Protein AF-X1S986-F1 (afdb_monomer)

Radius of gyration: 13.15 Å; Cα contacts (8 Å, |Δi|>4): 60; chains: 1; bounding box: 26×17×38 Å

Sequence (56 aa):
MLVLAIFLMVIGSFGVGAATFMEIKSHEAKWKIMMKVFPWIFGVGAVLLAIVIAGG

Secondary structure (DSSP, 8-state):
-HHHHHHHHHHHHHHHHHHHHHHHHH--HHHHHHHHHHHHHHHHHHHHHHHHHTT-

Structure (mmCIF, N/CA/C/O backbone):
data_AF-X1S986-F1
#
_entry.id   AF-X1S986-F1
#
loop_
_atom_site.group_PDB
_atom_site.id
_atom_site.type_symbol
_atom_site.label_atom_id
_atom_site.label_alt_id
_atom_site.label_comp_id
_atom_site.label_asym_id
_atom_site.label_entity_id
_atom_site.label_seq_id
_atom_site.pdbx_PDB_ins_code
_atom_site.Cartn_x
_atom_site.Cartn_y
_atom_site.Cartn_z
_atom_site.occupancy
_atom_site.B_iso_or_equiv
_atom_site.auth_seq_id
_atom_site.auth_comp_id
_atom_site.auth_asym_id
_atom_site.auth_atom_id
_atom_site.pdbx_PDB_model_num
ATOM 1 N N . MET A 1 1 ? 5.425 4.751 -17.663 1.00 75.56 1 MET A N 1
ATOM 2 C CA . MET A 1 1 ? 4.881 3.727 -16.742 1.00 75.56 1 MET A CA 1
ATOM 3 C C . MET A 1 1 ? 5.626 3.662 -15.409 1.00 75.56 1 MET A C 1
ATOM 5 O O . MET A 1 1 ? 4.959 3.703 -14.385 1.00 75.56 1 MET A O 1
ATOM 9 N N . LEU A 1 2 ? 6.967 3.664 -15.390 1.00 84.19 2 LEU A N 1
ATOM 10 C CA . LEU A 1 2 ? 7.767 3.615 -14.150 1.00 84.19 2 LEU A CA 1
ATOM 11 C C . LEU A 1 2 ? 7.408 4.710 -13.123 1.00 84.19 2 LEU A C 1
ATOM 13 O O . LEU A 1 2 ? 7.136 4.415 -11.966 1.00 84.19 2 LEU A O 1
ATOM 17 N N . VAL A 1 3 ? 7.356 5.973 -13.562 1.00 87.00 3 VAL A N 1
ATOM 18 C CA . VAL A 1 3 ? 7.042 7.119 -12.688 1.00 87.00 3 VAL A CA 1
ATOM 19 C C . VAL A 1 3 ? 5.668 6.949 -12.035 1.00 87.00 3 VAL A C 1
ATOM 21 O O . VAL A 1 3 ? 5.542 7.095 -10.826 1.00 87.00 3 VAL A O 1
ATOM 24 N N . LEU A 1 4 ? 4.654 6.553 -12.807 1.00 87.88 4 LEU A N 1
ATOM 25 C CA . LEU A 1 4 ? 3.303 6.308 -12.297 1.00 87.88 4 LEU A CA 1
ATOM 26 C C . LEU A 1 4 ? 3.271 5.178 -11.254 1.00 87.88 4 LEU A C 1
ATOM 28 O O . LEU A 1 4 ? 2.625 5.326 -10.221 1.00 87.88 4 LEU A O 1
ATOM 32 N N . ALA A 1 5 ? 3.988 4.079 -11.503 1.00 86.88 5 ALA A N 1
ATOM 33 C CA . ALA A 1 5 ? 4.082 2.952 -10.577 1.00 86.88 5 ALA A CA 1
ATOM 34 C C . ALA A 1 5 ? 4.700 3.368 -9.231 1.00 86.88 5 ALA A C 1
ATOM 36 O O . ALA A 1 5 ? 4.151 3.068 -8.170 1.00 86.88 5 ALA A O 1
ATOM 37 N N . ILE A 1 6 ? 5.788 4.142 -9.282 1.00 89.88 6 ILE A N 1
ATOM 38 C CA . ILE A 1 6 ? 6.448 4.694 -8.094 1.00 89.88 6 ILE A CA 1
ATOM 39 C C . ILE A 1 6 ? 5.502 5.645 -7.351 1.00 89.88 6 ILE A C 1
ATOM 41 O O . ILE A 1 6 ? 5.351 5.528 -6.138 1.00 89.88 6 ILE A O 1
ATOM 45 N N . PHE A 1 7 ? 4.807 6.541 -8.058 1.00 92.62 7 PHE A N 1
ATOM 46 C CA . PHE A 1 7 ? 3.840 7.455 -7.442 1.00 92.62 7 PHE A CA 1
ATOM 47 C C . PHE A 1 7 ? 2.697 6.714 -6.738 1.00 92.62 7 PHE A C 1
ATOM 49 O O . PHE A 1 7 ? 2.360 7.053 -5.604 1.00 92.62 7 PHE A O 1
ATOM 56 N N . LEU A 1 8 ? 2.129 5.680 -7.364 1.00 89.50 8 LEU A N 1
ATOM 57 C CA . LEU A 1 8 ? 1.069 4.859 -6.767 1.00 89.50 8 LEU A CA 1
ATOM 58 C C . LEU A 1 8 ? 1.551 4.120 -5.513 1.00 89.50 8 LEU A C 1
ATOM 60 O O . LEU A 1 8 ? 0.835 4.078 -4.514 1.00 89.50 8 LEU A O 1
ATOM 64 N N . MET A 1 9 ? 2.778 3.594 -5.528 1.00 90.19 9 MET A N 1
ATOM 65 C CA . MET A 1 9 ? 3.378 2.965 -4.351 1.00 90.19 9 MET A CA 1
ATOM 66 C C . MET A 1 9 ? 3.626 3.962 -3.215 1.00 90.19 9 MET A C 1
ATOM 68 O O . MET A 1 9 ? 3.336 3.658 -2.060 1.00 90.19 9 MET A O 1
ATOM 72 N N . VAL A 1 10 ? 4.124 5.163 -3.517 1.00 92.94 10 VAL A N 1
ATOM 73 C CA . VAL A 1 10 ? 4.359 6.199 -2.499 1.00 92.94 10 VAL A CA 1
ATOM 74 C C . VAL A 1 10 ? 3.038 6.658 -1.881 1.00 92.94 10 VAL A C 1
ATOM 76 O O . VAL A 1 10 ? 2.920 6.701 -0.660 1.00 92.94 10 VAL A O 1
ATOM 79 N N . ILE A 1 11 ? 2.019 6.937 -2.698 1.00 92.06 11 ILE A N 1
ATOM 80 C CA . ILE A 1 11 ? 0.690 7.342 -2.214 1.00 92.06 11 ILE A CA 1
ATOM 81 C C . ILE A 1 11 ? 0.039 6.214 -1.409 1.00 92.06 11 ILE A C 1
ATOM 83 O O . ILE A 1 11 ? -0.546 6.469 -0.358 1.00 92.06 11 ILE A O 1
ATOM 87 N N . GLY A 1 12 ? 0.159 4.968 -1.871 1.00 87.75 12 GLY A N 1
ATOM 88 C CA . GLY A 1 12 ? -0.351 3.799 -1.165 1.00 87.75 12 GLY A CA 1
ATOM 89 C C . GLY A 1 12 ? 0.287 3.629 0.216 1.00 87.75 12 GLY A C 1
ATOM 90 O O . GLY A 1 12 ? -0.435 3.474 1.197 1.00 87.75 12 GLY A O 1
ATOM 91 N N . SER A 1 13 ? 1.617 3.721 0.330 1.00 89.81 13 SER A N 1
ATOM 92 C CA . SER A 1 13 ? 2.299 3.547 1.621 1.00 89.81 13 SER A CA 1
ATOM 93 C C . SER A 1 13 ? 2.027 4.705 2.588 1.00 89.81 13 SER A C 1
ATOM 95 O O . SER A 1 13 ? 1.703 4.465 3.754 1.00 89.81 13 SER A O 1
ATOM 97 N N . PHE A 1 14 ? 2.063 5.952 2.103 1.00 92.50 14 PHE A N 1
ATOM 98 C CA . PHE A 1 14 ? 1.716 7.127 2.904 1.00 92.50 14 PHE A CA 1
ATOM 99 C C . PHE A 1 14 ? 0.255 7.103 3.342 1.00 92.50 14 PHE A C 1
ATOM 101 O O . PHE A 1 14 ? -0.049 7.431 4.486 1.00 92.50 14 PHE A O 1
ATOM 108 N N . GLY A 1 15 ? -0.649 6.687 2.457 1.00 88.56 15 GLY A N 1
ATOM 109 C CA . GLY A 1 15 ? -2.072 6.579 2.742 1.00 88.56 15 GLY A CA 1
ATOM 110 C C . GLY A 1 15 ? -2.382 5.534 3.810 1.00 88.56 15 GLY A C 1
ATOM 111 O O . GLY A 1 15 ? -3.164 5.817 4.714 1.00 88.56 15 GLY A O 1
ATOM 112 N N . VAL A 1 16 ? -1.721 4.366 3.774 1.00 90.31 16 VAL A N 1
ATOM 113 C CA . VAL A 1 16 ? -1.824 3.372 4.857 1.00 90.31 16 VAL A CA 1
ATOM 114 C C . VAL A 1 16 ? -1.338 3.980 6.169 1.00 90.31 16 VAL A C 1
ATOM 116 O O . VAL A 1 16 ? -2.076 3.957 7.146 1.00 90.31 16 VAL A O 1
ATOM 119 N N . GLY A 1 17 ? -0.143 4.577 6.196 1.00 88.69 17 GLY A N 1
ATOM 120 C CA . GLY A 1 17 ? 0.409 5.182 7.414 1.00 88.69 17 GLY A CA 1
ATOM 121 C C . GLY A 1 17 ? -0.479 6.287 7.997 1.00 88.69 17 GLY A C 1
ATOM 122 O O . GLY A 1 17 ? -0.753 6.296 9.197 1.00 88.69 17 GLY A O 1
ATOM 123 N N . ALA A 1 18 ? -0.987 7.183 7.147 1.00 89.12 18 ALA A N 1
ATOM 124 C CA . ALA A 1 18 ? -1.879 8.267 7.547 1.00 89.12 18 ALA A CA 1
ATOM 125 C C . ALA A 1 18 ? -3.233 7.745 8.049 1.00 89.12 18 ALA A C 1
ATOM 127 O O . ALA A 1 18 ? -3.725 8.218 9.074 1.00 89.12 18 ALA A O 1
ATOM 128 N N . ALA A 1 19 ? -3.815 6.746 7.377 1.00 87.94 19 ALA A N 1
ATOM 129 C CA . ALA A 1 19 ? -5.051 6.111 7.823 1.00 87.94 19 ALA A CA 1
ATOM 130 C C . ALA A 1 19 ? -4.865 5.400 9.170 1.00 87.94 19 ALA A C 1
ATOM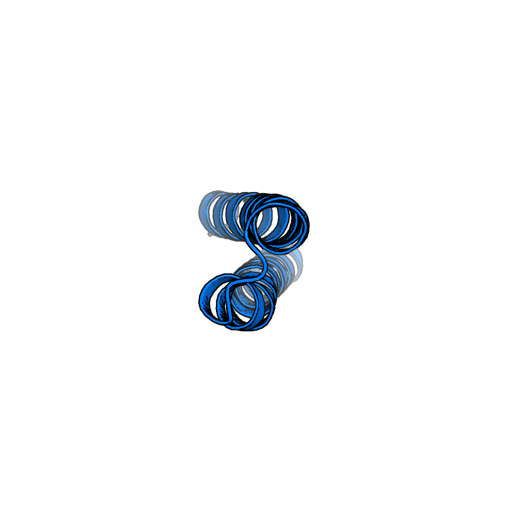 132 O O . ALA A 1 19 ? -5.729 5.524 10.034 1.00 87.94 19 ALA A O 1
ATOM 133 N N . THR A 1 20 ? -3.719 4.748 9.395 1.00 88.06 20 THR A N 1
ATOM 134 C CA . THR A 1 20 ? -3.366 4.156 10.695 1.00 88.06 20 THR A CA 1
ATOM 135 C C . THR A 1 20 ? -3.270 5.183 11.796 1.00 88.06 20 THR A C 1
ATOM 137 O O . THR A 1 20 ? -3.877 5.018 12.852 1.00 88.06 20 THR A O 1
ATOM 140 N N . PHE A 1 21 ? -2.562 6.277 11.546 1.00 89.94 21 PHE A N 1
ATOM 141 C CA . PHE A 1 21 ? -2.428 7.337 12.531 1.00 89.94 21 PHE A CA 1
ATOM 142 C C . PHE A 1 21 ? -3.782 7.980 12.876 1.00 89.94 21 PHE A C 1
ATOM 144 O O . PHE A 1 21 ? -4.088 8.222 14.045 1.00 89.94 21 PHE A O 1
ATOM 151 N N . MET A 1 22 ? -4.622 8.216 11.867 1.00 87.38 22 MET A N 1
ATOM 152 C CA . MET A 1 22 ? -5.953 8.795 12.053 1.00 87.38 22 MET A CA 1
ATOM 153 C C . MET A 1 22 ? -6.936 7.822 12.718 1.00 87.38 22 MET A C 1
ATOM 155 O O . MET A 1 22 ? -7.764 8.270 13.512 1.00 87.38 22 MET A O 1
ATOM 159 N N . GLU A 1 23 ? -6.841 6.510 12.469 1.00 88.00 23 GLU A N 1
ATOM 160 C CA . GLU A 1 23 ? -7.655 5.515 13.182 1.00 88.00 23 GLU A CA 1
ATOM 161 C C . GLU A 1 23 ? -7.319 5.505 14.676 1.00 88.00 23 GLU A C 1
ATOM 163 O O . GLU A 1 23 ? -8.232 5.536 15.498 1.00 88.00 23 GL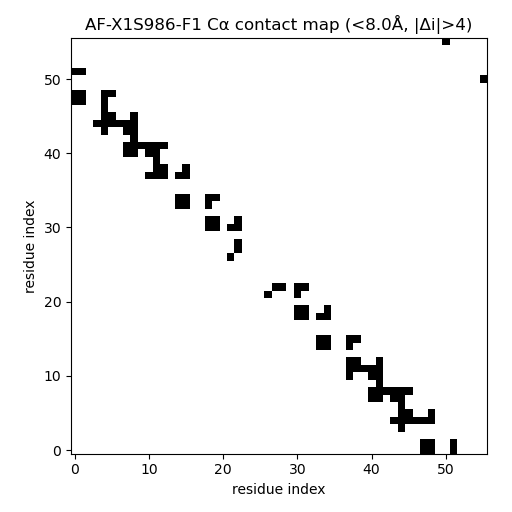U A O 1
ATOM 168 N N . ILE A 1 24 ? -6.029 5.547 15.030 1.00 87.75 24 ILE A N 1
ATOM 169 C CA . ILE A 1 24 ? -5.579 5.576 16.431 1.00 87.75 24 ILE A CA 1
ATOM 170 C C . ILE A 1 24 ? -6.100 6.824 17.154 1.00 87.75 24 ILE A C 1
ATOM 172 O O . ILE A 1 24 ? -6.457 6.753 18.325 1.00 87.75 24 ILE A O 1
ATOM 176 N N . LYS A 1 25 ? -6.151 7.974 16.471 1.00 88.88 25 LYS A N 1
ATOM 177 C CA . LYS A 1 25 ? -6.582 9.237 17.083 1.00 88.88 25 LYS A CA 1
ATOM 178 C C . LYS A 1 25 ? -8.103 9.402 17.135 1.00 88.88 25 LYS A C 1
ATOM 180 O O . LYS A 1 25 ? -8.623 9.955 18.098 1.00 88.88 25 LYS A O 1
ATOM 185 N N . SER A 1 26 ? -8.801 9.003 16.074 1.00 84.75 26 SER A N 1
ATOM 186 C CA . SER A 1 26 ? -10.205 9.364 15.854 1.00 84.75 26 SER A CA 1
ATOM 187 C C . SER A 1 26 ? -11.175 8.202 16.071 1.00 84.75 26 SER A C 1
ATOM 189 O O . SER A 1 26 ? -12.372 8.448 16.158 1.00 84.75 26 SER A O 1
ATOM 191 N N . HIS A 1 27 ? -10.688 6.953 16.116 1.00 79.50 27 HIS A N 1
ATOM 192 C CA . HIS A 1 27 ? -11.481 5.721 16.258 1.00 79.50 27 HIS A CA 1
ATOM 193 C C . HIS A 1 27 ? -12.689 5.603 15.302 1.00 79.50 27 HIS A C 1
ATOM 195 O O . HIS A 1 27 ? -13.624 4.842 15.550 1.00 79.50 27 HIS A O 1
ATOM 201 N N . GLU A 1 28 ? -12.683 6.331 14.183 1.00 82.56 28 GLU A N 1
ATOM 202 C CA . GLU A 1 28 ? -13.780 6.295 13.219 1.00 82.56 28 GLU A CA 1
ATOM 203 C C . GLU A 1 28 ? -13.636 5.127 12.239 1.00 82.56 28 GLU A C 1
ATOM 205 O O . GLU A 1 28 ? -12.572 4.892 11.663 1.00 82.56 28 GLU A O 1
ATOM 210 N N . ALA A 1 29 ? -14.758 4.465 11.941 1.00 83.50 29 ALA A N 1
ATOM 211 C CA . ALA A 1 29 ? -14.819 3.344 11.000 1.00 83.50 29 ALA A CA 1
ATOM 212 C C . ALA A 1 29 ? -14.323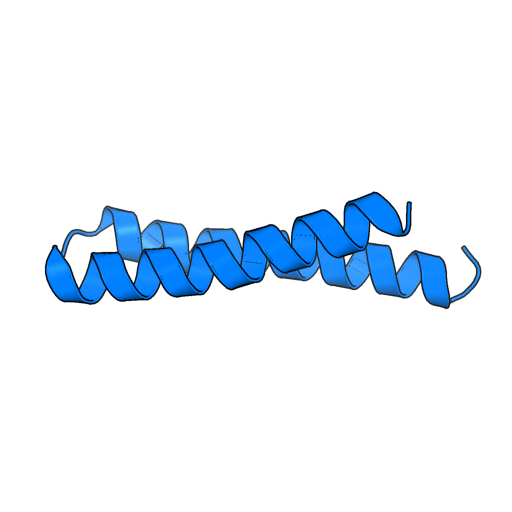 3.690 9.580 1.00 83.50 29 ALA A C 1
ATOM 214 O O . ALA A 1 29 ? -13.900 2.803 8.838 1.00 83.50 29 ALA A O 1
ATOM 215 N N . LYS A 1 30 ? -14.342 4.974 9.198 1.00 84.38 30 LYS A N 1
ATOM 216 C CA . LYS A 1 30 ? -13.857 5.449 7.893 1.00 84.38 30 LYS A CA 1
ATOM 217 C C . LYS A 1 30 ? -12.370 5.150 7.697 1.00 84.38 30 LYS A C 1
ATOM 219 O O . LYS A 1 30 ? -11.985 4.681 6.629 1.00 84.38 30 LYS A O 1
ATOM 224 N N . TRP A 1 31 ? -11.547 5.337 8.730 1.00 83.38 31 TRP A N 1
ATOM 225 C CA . TRP A 1 31 ? -10.103 5.091 8.652 1.00 83.38 31 TRP A CA 1
ATOM 226 C C . TRP A 1 31 ? -9.786 3.608 8.485 1.00 83.38 31 TRP A C 1
ATOM 228 O O . TRP A 1 31 ? -8.937 3.246 7.674 1.00 83.38 31 TRP A O 1
ATOM 238 N N . LYS A 1 32 ? -10.577 2.746 9.129 1.00 83.50 32 LYS A N 1
ATOM 239 C CA . LYS A 1 32 ? -10.511 1.290 8.970 1.00 83.50 32 LYS A CA 1
ATOM 240 C C . LYS A 1 32 ? -10.831 0.829 7.543 1.00 83.50 32 LYS A C 1
ATOM 242 O O . LYS A 1 32 ? -10.278 -0.159 7.061 1.00 83.50 32 LYS A O 1
ATOM 247 N N . ILE A 1 33 ? -11.723 1.538 6.846 1.00 86.12 33 ILE A N 1
ATOM 248 C CA . ILE A 1 33 ? -12.008 1.293 5.423 1.00 86.12 33 ILE A CA 1
ATOM 249 C C . ILE A 1 33 ? -10.842 1.791 4.565 1.00 86.12 33 ILE A C 1
ATOM 251 O O . ILE A 1 33 ? -10.373 1.061 3.694 1.00 86.12 33 ILE A O 1
ATOM 255 N N . MET A 1 34 ? -10.323 2.991 4.834 1.00 83.38 34 MET A N 1
ATOM 256 C CA . MET A 1 34 ? -9.178 3.539 4.101 1.00 83.38 34 MET A CA 1
ATOM 257 C C . MET A 1 34 ? -7.931 2.652 4.223 1.00 83.38 34 MET A C 1
ATOM 259 O O . MET A 1 34 ? -7.256 2.419 3.222 1.00 83.38 34 MET A O 1
ATOM 263 N N . MET A 1 35 ? -7.687 2.054 5.392 1.00 85.50 35 MET A N 1
ATOM 264 C CA . MET A 1 35 ? -6.646 1.040 5.592 1.00 85.50 35 MET A CA 1
ATOM 265 C C . MET A 1 35 ? -6.777 -0.187 4.692 1.00 85.50 35 MET A C 1
ATOM 267 O O . MET A 1 35 ? -5.780 -0.852 4.444 1.00 85.50 35 MET A O 1
ATOM 271 N N . LYS A 1 36 ? -7.981 -0.526 4.220 1.00 86.62 36 LYS A N 1
ATOM 272 C CA . LYS A 1 36 ? -8.175 -1.622 3.262 1.00 86.62 36 LYS A CA 1
ATOM 273 C C . LYS A 1 36 ? -7.991 -1.165 1.824 1.00 86.62 36 LYS A C 1
ATOM 275 O 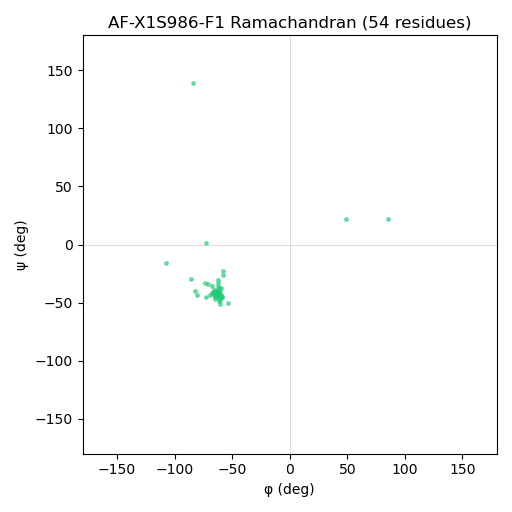O . LYS A 1 36 ? -7.567 -1.964 1.004 1.00 86.62 36 LYS A O 1
ATOM 280 N N . VAL A 1 37 ? -8.286 0.096 1.514 1.00 88.12 37 VAL A N 1
ATOM 281 C CA . VAL A 1 37 ? -8.213 0.643 0.149 1.00 88.12 37 VAL A CA 1
ATOM 282 C C . VAL A 1 37 ? -6.783 1.023 -0.240 1.00 88.12 37 VAL A C 1
ATOM 284 O O . VAL A 1 37 ? -6.339 0.706 -1.340 1.00 88.12 37 VAL A O 1
ATOM 287 N N . PHE A 1 38 ? -6.020 1.660 0.648 1.00 87.62 38 PHE A N 1
ATOM 288 C CA . PHE A 1 38 ? -4.653 2.086 0.327 1.00 87.62 38 PHE A CA 1
ATOM 289 C C . PHE A 1 38 ? -3.675 0.941 -0.013 1.00 87.62 38 PHE A C 1
ATOM 291 O O . PHE A 1 38 ? -2.878 1.122 -0.936 1.00 87.62 38 PHE A O 1
ATOM 298 N N . PRO A 1 39 ? -3.747 -0.254 0.610 1.00 90.31 39 PRO A N 1
ATOM 299 C CA . PRO A 1 39 ? -2.955 -1.408 0.188 1.00 90.31 39 PRO A CA 1
ATOM 300 C C . PRO A 1 39 ? -3.268 -1.872 -1.235 1.00 90.31 39 PRO A C 1
ATOM 302 O O . PRO A 1 39 ? -2.371 -2.353 -1.919 1.00 90.31 39 PRO A O 1
ATOM 305 N N . TRP A 1 40 ? -4.503 -1.693 -1.716 1.00 90.56 40 TRP A N 1
ATOM 306 C CA . TRP A 1 40 ? -4.835 -1.971 -3.116 1.00 90.56 40 TRP A CA 1
ATOM 307 C C . TRP A 1 40 ? -4.152 -0.983 -4.059 1.00 90.56 40 TRP A C 1
ATOM 309 O O . TRP A 1 40 ? -3.599 -1.398 -5.072 1.00 90.56 40 TRP A O 1
ATOM 319 N N . ILE A 1 41 ? -4.121 0.306 -3.707 1.00 89.44 41 ILE A N 1
ATOM 320 C CA . ILE A 1 41 ? -3.410 1.3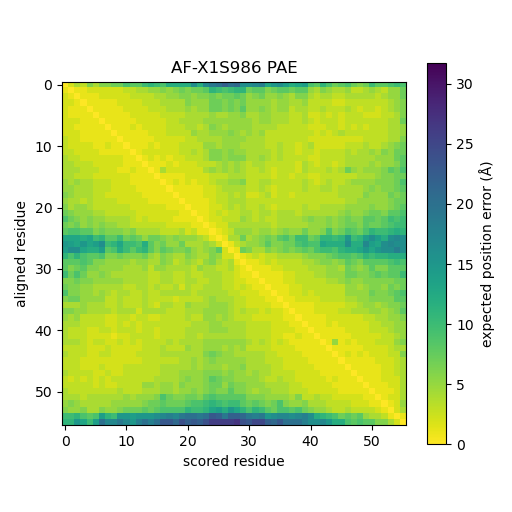35 -4.484 1.00 89.44 41 ILE A CA 1
ATOM 321 C C . ILE A 1 41 ? -1.909 1.018 -4.535 1.00 89.44 41 ILE A C 1
ATOM 323 O O . ILE A 1 41 ? -1.301 1.060 -5.605 1.00 89.44 41 ILE A O 1
ATOM 327 N N . PHE A 1 42 ? -1.331 0.622 -3.397 1.00 90.50 42 PHE A N 1
ATOM 328 C CA . PHE A 1 42 ? 0.052 0.156 -3.331 1.00 90.50 42 PHE A CA 1
ATOM 329 C C . PHE A 1 42 ? 0.279 -1.084 -4.206 1.00 90.50 42 PHE A C 1
ATOM 331 O O . PHE A 1 42 ? 1.232 -1.124 -4.980 1.00 90.50 42 PHE A O 1
ATOM 338 N N . GLY A 1 43 ? -0.615 -2.073 -4.122 1.00 89.94 43 GLY A N 1
ATOM 339 C CA . GLY A 1 43 ? -0.546 -3.312 -4.894 1.00 89.94 43 GLY A CA 1
ATOM 340 C C . GLY A 1 43 ? -0.608 -3.076 -6.402 1.00 89.94 43 GLY A C 1
ATOM 341 O O . GLY A 1 43 ? 0.203 -3.629 -7.136 1.00 89.94 43 GLY A O 1
ATOM 342 N N . VAL A 1 44 ? -1.497 -2.195 -6.871 1.00 91.50 44 VAL A N 1
ATOM 343 C CA . VAL A 1 44 ? -1.560 -1.794 -8.288 1.00 91.50 44 VAL A CA 1
ATOM 344 C C . VAL A 1 44 ? -0.258 -1.118 -8.720 1.00 91.50 44 VAL A C 1
ATOM 346 O O . VAL A 1 44 ? 0.274 -1.441 -9.780 1.00 91.50 44 VAL A O 1
ATOM 349 N N . GLY A 1 45 ? 0.295 -0.230 -7.887 1.00 89.38 45 GLY A N 1
ATOM 350 C CA . GLY A 1 45 ? 1.603 0.381 -8.130 1.00 89.38 45 GLY A CA 1
ATOM 351 C C . GLY A 1 45 ? 2.732 -0.652 -8.221 1.00 89.38 45 GLY A 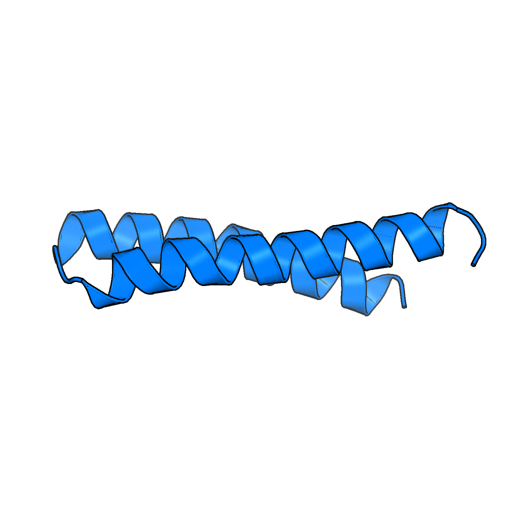C 1
ATOM 352 O O . GLY A 1 45 ? 3.538 -0.592 -9.144 1.00 89.38 45 GLY A O 1
ATOM 353 N N . ALA A 1 46 ? 2.749 -1.641 -7.326 1.00 90.94 46 ALA A N 1
ATOM 354 C CA . ALA A 1 46 ? 3.742 -2.713 -7.316 1.00 90.94 46 ALA A CA 1
ATOM 355 C C . ALA A 1 46 ? 3.631 -3.630 -8.546 1.00 90.94 46 ALA A C 1
ATOM 357 O O . ALA A 1 46 ? 4.647 -3.986 -9.136 1.00 90.94 46 ALA A O 1
ATOM 358 N N . VAL A 1 47 ? 2.411 -3.968 -8.976 1.00 92.56 47 VAL A N 1
ATOM 359 C CA . VAL A 1 47 ? 2.171 -4.751 -10.201 1.00 92.56 47 VAL A CA 1
ATOM 360 C C . VAL A 1 47 ? 2.624 -3.978 -11.437 1.00 92.56 47 VAL A C 1
ATOM 362 O O . VAL A 1 47 ? 3.328 -4.528 -12.279 1.00 92.56 47 VAL A O 1
ATOM 365 N N . LEU A 1 48 ? 2.286 -2.690 -11.530 1.00 90.19 48 LEU A N 1
ATOM 366 C CA . LEU A 1 48 ? 2.761 -1.827 -12.613 1.00 90.19 48 LEU A CA 1
ATOM 367 C C . LEU A 1 48 ? 4.289 -1.728 -12.626 1.00 90.19 48 LEU A C 1
ATOM 369 O O . LEU A 1 48 ? 4.890 -1.768 -13.695 1.00 90.19 48 LEU A O 1
ATOM 373 N N . LEU A 1 49 ? 4.927 -1.633 -11.457 1.00 90.50 49 LEU A N 1
ATOM 374 C CA . LEU A 1 49 ? 6.383 -1.612 -11.359 1.00 90.50 49 LEU A CA 1
ATOM 375 C C . LEU 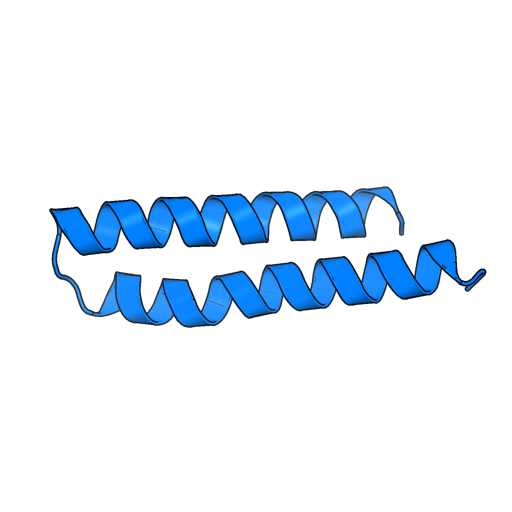A 1 49 ? 6.984 -2.942 -11.829 1.00 90.50 49 LEU A C 1
ATOM 377 O O . LEU A 1 49 ? 7.947 -2.936 -12.589 1.00 90.50 49 LEU A O 1
ATOM 381 N N . ALA A 1 50 ? 6.394 -4.069 -11.425 1.00 90.94 50 ALA A N 1
ATOM 382 C CA . ALA A 1 50 ? 6.836 -5.399 -11.827 1.00 90.94 50 ALA A CA 1
ATOM 383 C C . ALA A 1 50 ? 6.756 -5.597 -13.347 1.00 90.94 50 ALA A C 1
ATOM 385 O O . ALA A 1 50 ? 7.712 -6.092 -13.934 1.00 90.94 50 ALA A O 1
ATOM 386 N N . ILE A 1 51 ? 5.671 -5.153 -13.992 1.00 91.19 51 ILE A N 1
ATOM 387 C CA . ILE A 1 51 ? 5.521 -5.204 -15.456 1.00 91.19 51 ILE A CA 1
ATOM 388 C C . ILE A 1 51 ? 6.619 -4.382 -16.140 1.00 91.19 51 ILE A C 1
ATOM 390 O O . ILE A 1 51 ? 7.261 -4.862 -17.070 1.00 91.19 51 ILE A O 1
ATOM 394 N N . VAL A 1 52 ? 6.882 -3.169 -15.643 1.00 89.19 52 VAL A N 1
ATOM 395 C CA . VAL A 1 52 ? 7.912 -2.287 -16.211 1.00 89.19 52 VAL A CA 1
ATOM 396 C C . VAL A 1 52 ? 9.320 -2.865 -16.043 1.00 89.19 52 VAL A C 1
ATOM 398 O O . VAL A 1 52 ? 10.139 -2.751 -16.948 1.00 89.19 52 VAL A O 1
ATOM 401 N N . ILE A 1 53 ? 9.623 -3.484 -14.899 1.00 88.25 53 ILE A N 1
ATOM 402 C CA . ILE A 1 53 ? 10.939 -4.093 -14.646 1.00 88.25 53 ILE A CA 1
ATOM 403 C C . ILE A 1 53 ? 11.109 -5.400 -15.434 1.00 88.25 53 ILE A C 1
ATOM 405 O O . ILE A 1 53 ? 12.214 -5.703 -15.876 1.00 88.25 53 ILE A O 1
ATOM 409 N N . ALA A 1 54 ? 10.031 -6.158 -15.650 1.00 87.44 54 ALA A N 1
ATOM 410 C CA . ALA A 1 54 ? 10.046 -7.412 -16.402 1.00 87.44 54 ALA A CA 1
ATOM 411 C C . ALA A 1 54 ? 10.210 -7.231 -17.928 1.00 87.44 54 ALA A C 1
ATOM 413 O O . ALA A 1 54 ? 10.246 -8.225 -18.651 1.00 87.44 54 ALA A O 1
ATOM 414 N N . GLY A 1 55 ? 10.340 -5.993 -18.418 1.00 71.56 55 GLY A N 1
ATOM 415 C CA . GLY A 1 55 ? 10.555 -5.692 -19.836 1.00 71.56 55 GLY A CA 1
ATOM 416 C C . GLY A 1 55 ? 9.273 -5.598 -20.666 1.00 71.56 55 GLY A C 1
ATOM 417 O O . GLY A 1 55 ? 9.338 -5.789 -21.880 1.00 71.56 55 GLY A O 1
ATOM 418 N N . GLY A 1 56 ? 8.128 -5.344 -20.018 1.00 57.88 56 GLY A N 1
ATOM 419 C CA . GLY A 1 56 ? 6.887 -4.954 -20.696 1.00 57.88 56 GLY A CA 1
ATOM 420 C C . GLY A 1 56 ? 6.908 -3.535 -21.253 1.00 57.88 56 GLY A C 1
ATOM 421 O O . GLY A 1 56 ? 7.753 -2.718 -20.816 1.00 57.88 56 GLY A O 1
#

Mean predicted aligned error: 4.48 Å

Solvent-accessi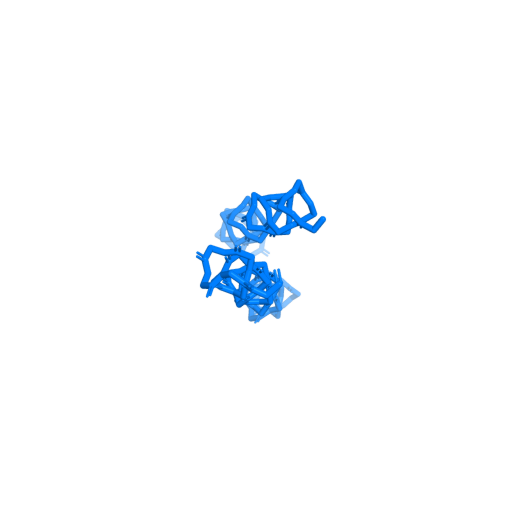ble surface area (backbone atoms only — not comparable to full-atom values): 2816 Å² total; per-residue (Å²): 107,61,67,59,12,52,50,32,32,52,52,12,54,51,42,29,54,52,22,52,54,46,26,75,75,65,71,44,72,66,28,61,50,42,46,62,49,20,53,52,42,21,47,53,11,50,52,46,37,49,42,50,72,72,70,101

Organism: NCBI:txid412755

Foldseek 3Di:
DLVQLVVLLVQLVVQLVVLVVCCVVPVDVVSVVSNVVSVVSNVVSVVVNVVVVVPD

pLDDT: mean 87.22, std 5.58, range [57.88, 92.94]

Nearest PDB structures (foldseek):
  4fi5-assembly1_A  TM=8.268E-01  e=5.902E+00  Hantaan virus 76-118
  2ic6-assembly1_A  TM=7.595E-01  e=8.152E+00  Orthohantavirus sinnombreense
  2ic9-assembly1_A 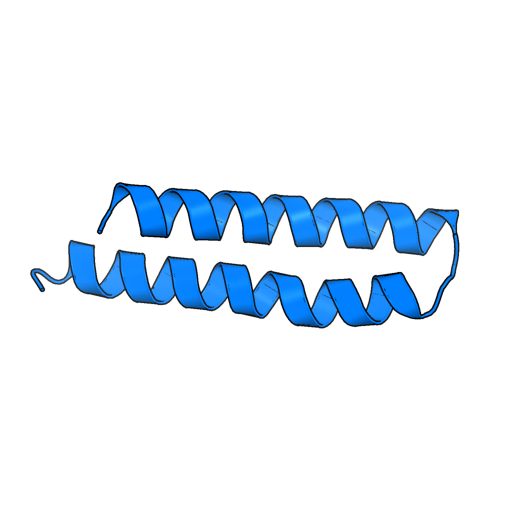 TM=7.917E-01  e=8.696E+00  Orthohantavirus sinnombreense